Protein AF-A0A7V7MYG9-F1 (afdb_monomer)

Structure (mmCIF, N/CA/C/O backbone):
data_AF-A0A7V7MYG9-F1
#
_entry.id   AF-A0A7V7MYG9-F1
#
loop_
_atom_site.group_PDB
_atom_site.id
_atom_site.type_symbol
_atom_site.label_atom_id
_atom_site.label_alt_id
_atom_site.label_comp_id
_atom_site.label_asym_id
_atom_site.label_entity_id
_atom_site.label_seq_id
_atom_site.pdbx_PDB_ins_code
_atom_site.Cartn_x
_atom_site.Cartn_y
_atom_site.Cartn_z
_atom_site.occupancy
_atom_site.B_iso_or_equiv
_atom_site.auth_seq_id
_atom_site.auth_comp_id
_atom_site.auth_asym_id
_atom_site.auth_atom_id
_atom_site.pdbx_PDB_model_num
ATOM 1 N N . MET A 1 1 ? 1.393 0.698 0.475 1.00 90.31 1 MET A N 1
ATOM 2 C CA . MET A 1 1 ? 0.438 1.625 -0.166 1.00 90.31 1 MET A CA 1
ATOM 3 C C . MET A 1 1 ? 1.137 2.402 -1.272 1.00 90.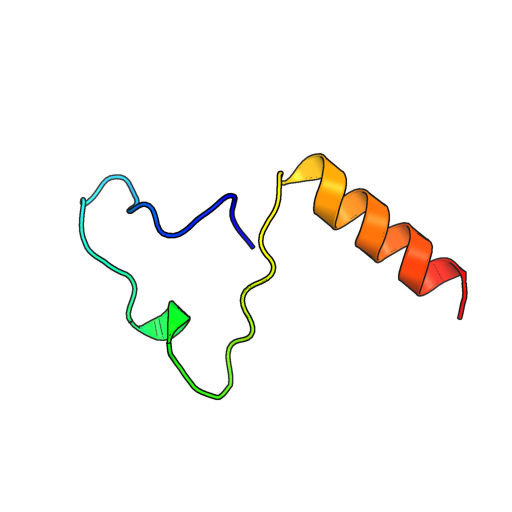31 1 MET A C 1
ATOM 5 O O . MET A 1 1 ? 2.270 2.811 -1.054 1.00 90.31 1 MET A O 1
ATOM 9 N N . LYS A 1 2 ? 0.536 2.531 -2.462 1.00 95.88 2 LYS A N 1
ATOM 10 C CA . LYS A 1 2 ? 1.108 3.274 -3.608 1.00 95.88 2 LYS A CA 1
ATOM 11 C C . LYS A 1 2 ? 0.059 3.500 -4.699 1.00 95.88 2 LYS A C 1
ATOM 13 O O . LYS A 1 2 ? -0.936 2.795 -4.739 1.00 95.88 2 LYS A O 1
ATOM 18 N N . ARG A 1 3 ? 0.321 4.391 -5.655 1.00 95.69 3 ARG A N 1
ATOM 19 C CA . ARG A 1 3 ? -0.627 4.695 -6.748 1.00 95.69 3 ARG A CA 1
ATOM 20 C C . ARG A 1 3 ? -0.822 3.562 -7.769 1.00 95.69 3 ARG A C 1
ATOM 22 O O . ARG A 1 3 ? -1.883 3.454 -8.361 1.00 95.69 3 ARG A O 1
ATOM 29 N N . GLY A 1 4 ? 0.179 2.706 -7.982 1.00 93.06 4 GLY A N 1
ATOM 30 C CA . GLY A 1 4 ? 0.128 1.641 -8.999 1.00 93.06 4 GLY A CA 1
ATOM 31 C C . GLY A 1 4 ? 1.301 0.670 -8.886 1.00 93.06 4 GLY A C 1
ATOM 32 O O . GLY A 1 4 ? 1.902 0.571 -7.826 1.00 93.06 4 GLY A O 1
ATOM 33 N N . LYS A 1 5 ? 1.692 -0.048 -9.945 1.00 91.81 5 LYS A N 1
ATOM 34 C CA . LYS A 1 5 ? 2.798 -1.037 -9.898 1.00 91.81 5 LYS A CA 1
ATOM 35 C C . LYS A 1 5 ? 4.198 -0.493 -10.237 1.00 91.81 5 LYS A C 1
ATOM 37 O O . LYS A 1 5 ? 5.144 -1.259 -10.178 1.00 91.81 5 LYS A O 1
ATOM 42 N N . GLY A 1 6 ? 4.355 0.817 -10.448 1.00 92.38 6 GLY A N 1
ATOM 43 C CA . GLY A 1 6 ? 5.641 1.435 -10.822 1.00 92.38 6 GLY A CA 1
ATOM 44 C C . GLY A 1 6 ? 6.807 1.195 -9.850 1.00 92.38 6 GLY A C 1
ATOM 45 O O . GLY A 1 6 ? 6.592 0.976 -8.653 1.00 92.38 6 GLY A O 1
ATOM 46 N N . ASN A 1 7 ? 8.028 1.247 -10.378 1.00 93.94 7 ASN A N 1
ATOM 47 C CA . ASN A 1 7 ? 9.261 0.986 -9.634 1.00 93.94 7 ASN A CA 1
ATOM 48 C C . ASN A 1 7 ? 9.778 2.248 -8.925 1.00 93.94 7 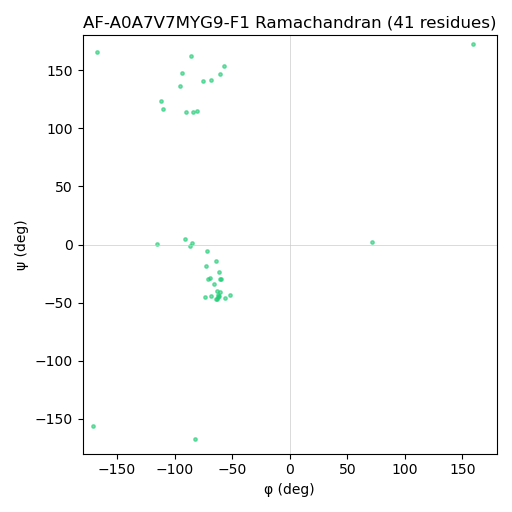ASN A C 1
ATOM 50 O O . ASN A 1 7 ? 9.361 3.365 -9.232 1.00 93.94 7 ASN A O 1
ATOM 54 N N . GLY A 1 8 ? 10.659 2.050 -7.941 1.00 92.94 8 GLY A N 1
ATOM 55 C CA . GLY A 1 8 ? 11.366 3.139 -7.261 1.00 92.94 8 GLY A CA 1
ATOM 56 C C . GLY A 1 8 ? 12.595 3.612 -8.040 1.00 92.94 8 GLY A C 1
ATOM 57 O O . GLY A 1 8 ? 12.808 3.215 -9.181 1.00 92.94 8 GLY A O 1
ATOM 58 N N . PHE A 1 9 ? 13.439 4.412 -7.387 1.00 95.88 9 PHE A N 1
ATOM 59 C CA . PHE A 1 9 ? 14.644 5.004 -7.984 1.00 95.88 9 PHE A CA 1
ATOM 60 C C . PHE A 1 9 ? 15.568 3.982 -8.666 1.00 95.88 9 PHE A C 1
ATOM 62 O O . PHE A 1 9 ? 16.007 4.198 -9.787 1.00 95.88 9 PHE A O 1
ATOM 69 N N . ALA A 1 10 ? 15.804 2.833 -8.025 1.00 96.12 10 ALA A N 1
ATOM 70 C CA . ALA A 1 10 ? 16.671 1.783 -8.560 1.00 96.12 10 ALA A CA 1
ATOM 71 C C . ALA A 1 10 ? 16.074 1.022 -9.763 1.00 96.12 10 ALA A C 1
ATOM 73 O O . ALA A 1 10 ? 16.734 0.153 -10.319 1.00 96.12 10 ALA A O 1
ATOM 74 N N . GLY A 1 11 ? 14.817 1.277 -10.142 1.00 95.81 11 GLY A N 1
ATOM 75 C CA . GLY A 1 11 ? 14.188 0.657 -11.311 1.00 95.81 11 GLY A CA 1
ATOM 76 C C . GLY A 1 11 ? 13.836 -0.829 -11.172 1.00 95.81 11 GLY A C 1
ATOM 77 O O . GLY A 1 11 ? 13.288 -1.399 -12.111 1.00 95.81 11 GLY A O 1
ATOM 78 N N . ILE A 1 12 ? 14.079 -1.453 -10.017 1.00 95.44 12 ILE A N 1
ATOM 79 C CA . ILE A 1 12 ? 13.811 -2.879 -9.765 1.00 95.44 12 ILE A CA 1
ATOM 80 C C . ILE A 1 12 ? 12.421 -3.071 -9.130 1.00 95.44 12 ILE A C 1
ATOM 82 O O . ILE A 1 12 ? 11.941 -2.223 -8.370 1.00 95.44 12 ILE A O 1
ATOM 86 N N . GLN A 1 13 ? 11.764 -4.193 -9.444 1.00 93.69 13 GLN A N 1
ATOM 87 C CA . GLN A 1 13 ? 10.497 -4.591 -8.825 1.00 93.69 13 GLN A CA 1
ATOM 88 C C . GLN A 1 13 ? 10.709 -5.135 -7.405 1.00 93.69 13 GLN A C 1
ATOM 90 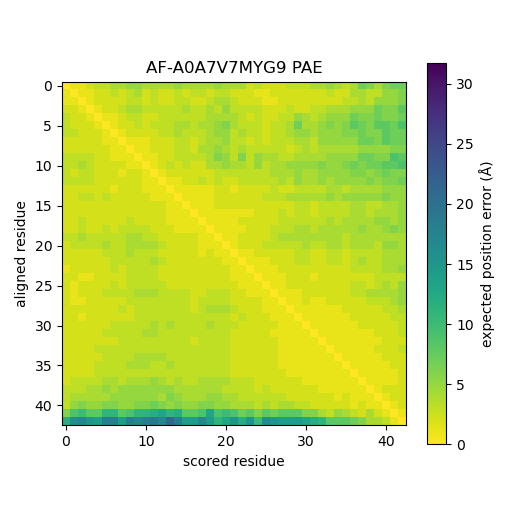O O . GLN A 1 13 ? 11.640 -5.892 -7.146 1.00 93.69 13 GLN A O 1
ATOM 95 N N . ASN A 1 14 ? 9.809 -4.792 -6.482 1.00 95.00 14 ASN A N 1
ATOM 96 C CA . ASN A 1 14 ? 9.859 -5.302 -5.113 1.00 95.00 14 ASN A CA 1
ATOM 97 C C . ASN A 1 14 ? 9.056 -6.608 -4.989 1.00 95.00 14 ASN A C 1
ATOM 99 O O . ASN A 1 14 ? 7.828 -6.591 -5.100 1.00 95.00 14 ASN A O 1
ATOM 103 N N . ALA A 1 15 ? 9.746 -7.718 -4.713 1.00 95.31 15 ALA A N 1
ATOM 104 C CA . ALA A 1 15 ? 9.144 -9.043 -4.545 1.00 95.31 15 ALA A CA 1
ATOM 105 C C . ALA A 1 15 ? 8.112 -9.103 -3.404 1.00 95.31 15 ALA A C 1
ATOM 107 O O . ALA A 1 15 ? 7.126 -9.831 -3.503 1.00 95.31 15 ALA A O 1
ATOM 108 N N . LEU A 1 16 ? 8.268 -8.280 -2.359 1.00 94.88 16 LEU A N 1
ATOM 109 C CA . LEU A 1 16 ? 7.330 -8.235 -1.234 1.00 94.88 16 LEU A CA 1
ATOM 110 C C . LEU A 1 16 ? 5.920 -7.826 -1.669 1.00 94.88 16 LEU A C 1
ATOM 112 O O . LEU A 1 16 ? 4.959 -8.176 -0.996 1.00 94.88 16 LEU A O 1
ATOM 116 N N . PHE A 1 17 ? 5.757 -7.115 -2.792 1.00 94.56 17 PHE A N 1
ATOM 117 C CA . PHE A 1 17 ? 4.436 -6.734 -3.311 1.00 94.56 17 PHE A CA 1
ATOM 118 C C . PHE A 1 17 ? 3.569 -7.927 -3.733 1.00 94.56 17 PHE A C 1
ATOM 120 O O . PHE A 1 17 ? 2.371 -7.740 -3.933 1.00 94.56 17 PHE A O 1
ATOM 127 N N . PHE A 1 18 ? 4.163 -9.113 -3.871 1.00 94.38 18 PHE A N 1
ATOM 128 C CA . PHE A 1 18 ? 3.500 -10.341 -4.309 1.00 94.38 18 PHE A CA 1
ATOM 129 C C . PHE A 1 18 ? 3.460 -11.422 -3.225 1.00 94.38 18 PHE A C 1
ATOM 131 O O . PHE A 1 18 ? 2.960 -12.508 -3.487 1.00 94.38 18 PHE A O 1
ATOM 138 N N . ALA A 1 19 ? 4.000 -11.151 -2.035 1.00 97.31 19 ALA A N 1
ATOM 139 C CA . ALA A 1 19 ? 3.963 -12.103 -0.934 1.00 97.31 19 ALA A CA 1
ATOM 140 C C . ALA A 1 19 ? 2.524 -12.284 -0.423 1.00 97.31 19 ALA A C 1
ATOM 142 O O . ALA A 1 19 ? 1.789 -11.304 -0.293 1.00 97.31 19 ALA A O 1
ATOM 143 N N . ASP A 1 20 ? 2.143 -13.512 -0.068 1.00 97.25 20 ASP A N 1
ATOM 144 C CA . ASP A 1 20 ? 0.774 -13.848 0.364 1.00 97.25 20 ASP A CA 1
ATOM 145 C C . ASP A 1 20 ? 0.324 -13.080 1.617 1.00 97.25 20 ASP A C 1
ATOM 147 O O . ASP A 1 20 ? -0.857 -12.776 1.801 1.00 97.25 20 ASP A O 1
ATOM 151 N N . ASN A 1 21 ? 1.275 -12.731 2.486 1.00 97.00 21 ASN A N 1
ATOM 152 C CA . ASN A 1 21 ? 1.032 -11.964 3.705 1.00 97.00 21 ASN A CA 1
ATOM 153 C C . ASN A 1 21 ? 1.008 -10.444 3.479 1.00 97.00 21 ASN A C 1
ATOM 155 O O . ASN A 1 21 ? 0.830 -9.690 4.437 1.00 97.00 21 ASN A O 1
ATOM 159 N N . ASN A 1 22 ? 1.178 -9.978 2.241 1.00 96.75 22 ASN A N 1
ATOM 160 C CA . ASN A 1 22 ? 1.149 -8.565 1.911 1.00 96.75 22 ASN A CA 1
ATOM 161 C C . ASN A 1 22 ? -0.082 -8.211 1.074 1.00 96.75 22 ASN A C 1
ATOM 163 O O . ASN A 1 22 ? -0.300 -8.721 -0.022 1.00 96.75 22 ASN A O 1
ATOM 167 N N . ARG A 1 23 ? -0.869 -7.253 1.567 1.00 95.50 23 ARG A N 1
ATOM 168 C CA . ARG A 1 23 ? -2.021 -6.707 0.846 1.00 95.50 23 ARG A CA 1
ATOM 169 C C . ARG A 1 23 ? -1.725 -5.283 0.412 1.00 95.50 23 ARG A C 1
ATOM 171 O O . ARG A 1 23 ? -1.555 -4.376 1.226 1.00 95.50 23 ARG A O 1
ATOM 178 N N . MET A 1 24 ? -1.690 -5.077 -0.899 1.00 95.88 24 MET A N 1
ATOM 179 C CA . MET A 1 24 ? -1.403 -3.771 -1.474 1.00 95.88 24 MET A CA 1
ATOM 180 C C . MET A 1 24 ? -2.646 -2.879 -1.469 1.00 95.88 24 MET A C 1
ATOM 182 O O . MET A 1 24 ? -3.607 -3.128 -2.189 1.00 95.88 24 MET A O 1
ATOM 186 N N . LEU A 1 25 ? -2.591 -1.789 -0.703 1.00 95.88 25 LEU A N 1
ATOM 187 C CA . LEU A 1 25 ? -3.552 -0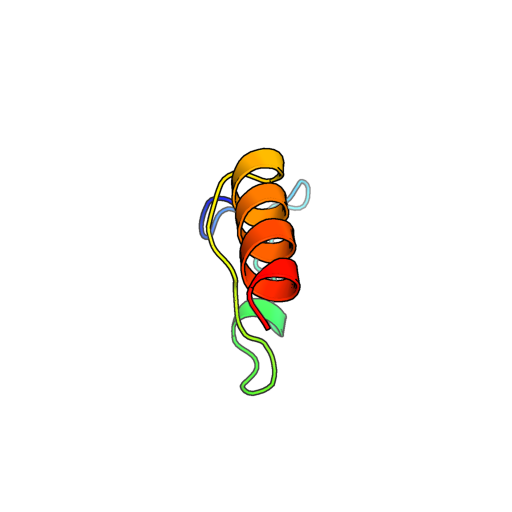.689 -0.797 1.00 95.88 25 LEU A CA 1
ATOM 188 C C . LEU A 1 25 ? -3.129 0.278 -1.914 1.00 95.88 25 LEU A C 1
ATOM 190 O O . LEU A 1 25 ? -2.078 0.925 -1.806 1.00 95.88 25 LEU A O 1
ATOM 194 N N . TYR A 1 26 ? -3.927 0.359 -2.980 1.00 95.62 26 TYR A N 1
ATOM 195 C CA . TYR A 1 26 ? -3.676 1.266 -4.100 1.00 95.62 26 TYR A CA 1
ATOM 196 C C . TYR A 1 26 ? -4.441 2.586 -3.960 1.00 95.62 26 TYR A C 1
ATOM 198 O O . TYR A 1 26 ? -5.621 2.587 -3.617 1.00 95.62 26 TYR A O 1
ATOM 206 N N . GLY A 1 27 ? -3.767 3.703 -4.237 1.00 94.94 27 GLY A N 1
ATOM 207 C CA . GLY A 1 27 ? -4.352 5.044 -4.180 1.00 94.94 27 GLY A CA 1
ATOM 208 C C . GLY A 1 27 ? -3.308 6.147 -4.041 1.00 94.94 27 GLY A C 1
ATOM 209 O O . GLY A 1 27 ? -2.114 5.867 -3.863 1.00 94.94 27 GLY A O 1
ATOM 210 N N . ASP A 1 28 ? -3.764 7.397 -4.133 1.00 96.94 28 ASP A N 1
ATOM 211 C CA . ASP A 1 28 ? -2.979 8.534 -3.660 1.00 96.94 28 ASP A CA 1
ATOM 212 C C . ASP A 1 28 ? -2.702 8.407 -2.155 1.00 96.94 28 ASP A C 1
ATOM 214 O O . ASP A 1 28 ? -3.502 7.838 -1.407 1.00 96.94 28 ASP A O 1
ATOM 218 N N . ALA A 1 29 ? -1.539 8.897 -1.726 1.00 95.06 29 ALA A N 1
ATOM 219 C CA . ALA A 1 29 ? -1.078 8.729 -0.360 1.00 95.06 29 ALA A CA 1
ATOM 220 C C . ALA A 1 29 ? -2.002 9.414 0.662 1.00 95.06 29 ALA A C 1
ATOM 222 O O . ALA A 1 29 ? -2.367 8.816 1.674 1.00 95.06 29 ALA A O 1
ATOM 223 N N . GLN A 1 30 ? -2.388 10.658 0.399 1.00 96.31 30 GLN A N 1
ATOM 224 C CA . GLN A 1 30 ? -3.171 11.450 1.337 1.00 96.31 30 GLN A CA 1
ATOM 225 C C . GLN A 1 30 ? -4.617 10.951 1.381 1.00 96.31 30 GLN A C 1
ATOM 227 O O . GLN A 1 30 ? -5.158 10.704 2.463 1.00 96.31 30 GLN A O 1
ATOM 232 N N . ASP A 1 31 ? -5.205 10.708 0.212 1.00 96.44 31 ASP A N 1
ATOM 233 C CA . A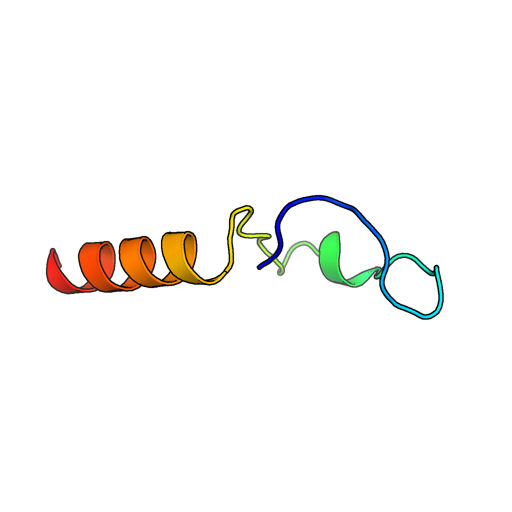SP A 1 31 ? -6.600 10.283 0.102 1.00 96.44 31 ASP A CA 1
ATOM 234 C C . ASP A 1 31 ? -6.844 8.911 0.740 1.00 96.44 31 ASP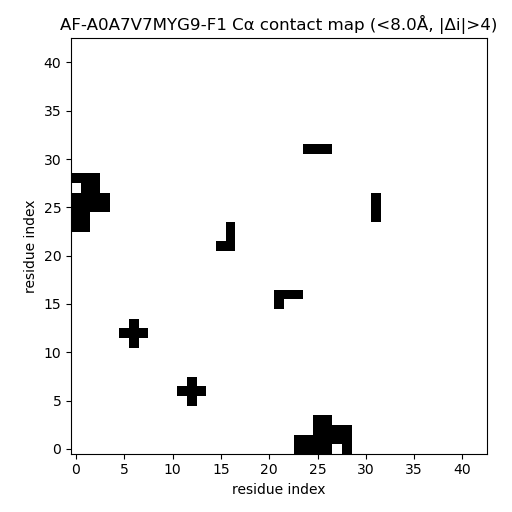 A C 1
ATOM 236 O O . ASP A 1 31 ? -7.795 8.732 1.506 1.00 96.44 31 ASP A O 1
ATOM 240 N N . ALA A 1 32 ? -5.990 7.918 0.461 1.00 95.75 32 ALA A N 1
ATOM 241 C CA . ALA A 1 32 ? -6.207 6.575 1.000 1.00 95.75 32 ALA A CA 1
ATOM 242 C C . ALA A 1 32 ? -5.953 6.496 2.516 1.00 95.75 32 ALA A C 1
ATOM 244 O O . ALA A 1 32 ? -6.643 5.730 3.192 1.00 95.75 32 ALA A O 1
ATOM 245 N N . ILE A 1 33 ? -5.060 7.323 3.077 1.00 96.25 33 ILE A N 1
ATOM 246 C CA . ILE A 1 33 ? -4.911 7.448 4.536 1.00 96.25 33 ILE A CA 1
ATOM 247 C C . ILE A 1 33 ? -6.155 8.107 5.141 1.00 96.25 33 ILE A C 1
ATOM 249 O O . ILE A 1 33 ? -6.682 7.608 6.135 1.00 96.25 33 ILE A O 1
ATOM 253 N N . GLY A 1 34 ? -6.670 9.179 4.530 1.00 96.94 34 GLY A N 1
ATOM 254 C CA . GLY A 1 34 ? -7.889 9.848 4.994 1.00 96.94 34 GLY A CA 1
ATOM 255 C C . GLY A 1 34 ? -9.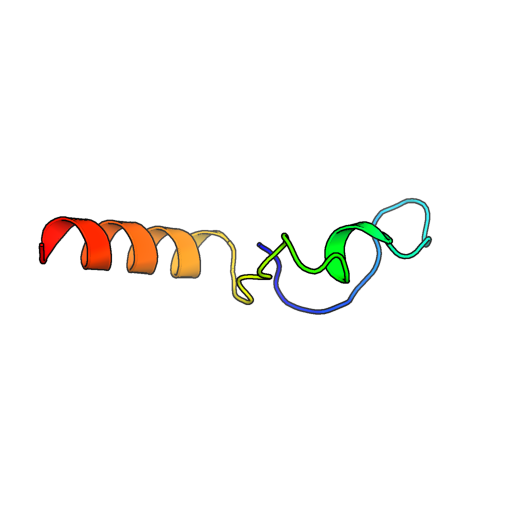083 8.894 5.079 1.00 96.94 34 GLY A C 1
ATOM 256 O O . GLY A 1 34 ? -9.761 8.828 6.107 1.00 96.94 34 GLY A O 1
ATOM 257 N N . ARG A 1 35 ? -9.280 8.076 4.039 1.00 95.50 35 ARG A N 1
ATOM 258 C CA . ARG A 1 35 ? -10.331 7.046 4.000 1.00 95.50 35 ARG A CA 1
ATOM 259 C C . ARG A 1 35 ? -10.138 5.968 5.066 1.00 95.50 35 ARG A C 1
ATOM 261 O O . ARG A 1 35 ? -11.116 5.544 5.677 1.00 95.50 35 ARG A O 1
ATOM 268 N N . LEU A 1 36 ? -8.898 5.540 5.311 1.00 95.44 36 LEU A N 1
ATOM 269 C CA . LEU A 1 36 ? -8.590 4.558 6.354 1.00 95.44 36 LEU A CA 1
ATOM 270 C C . LEU A 1 36 ? -8.955 5.094 7.746 1.00 95.44 36 LEU A C 1
ATOM 272 O O . LEU A 1 36 ? -9.607 4.400 8.521 1.00 95.44 36 LEU A O 1
ATOM 276 N N . ILE A 1 37 ? -8.588 6.346 8.039 1.00 96.88 37 ILE A N 1
ATOM 277 C CA . ILE A 1 37 ? -8.911 7.007 9.311 1.00 96.88 37 ILE A CA 1
ATOM 278 C C . ILE A 1 37 ? -10.427 7.121 9.496 1.00 96.88 37 ILE A C 1
ATOM 280 O O . ILE A 1 37 ? -10.932 6.856 10.584 1.00 96.88 37 ILE A O 1
ATOM 284 N N . GLN A 1 38 ? -11.164 7.509 8.453 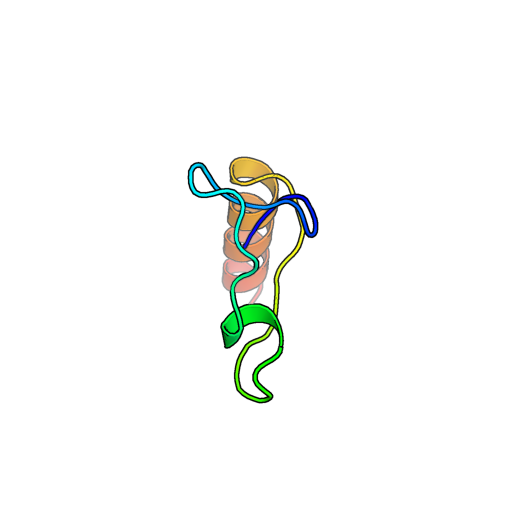1.00 97.25 38 GLN A N 1
ATOM 285 C CA . GLN A 1 38 ? -12.627 7.586 8.509 1.00 97.25 38 GLN A CA 1
ATOM 286 C C . GLN 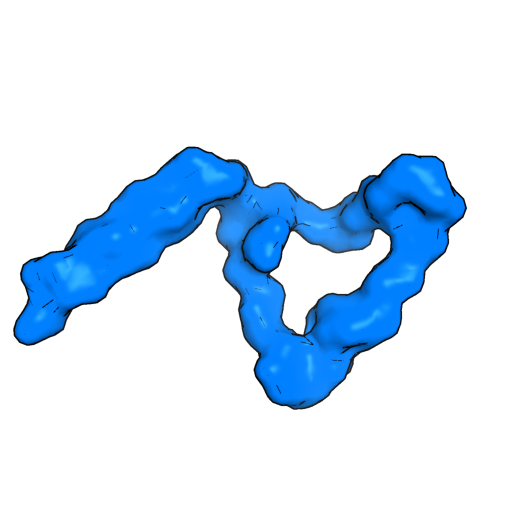A 1 38 ? -13.265 6.217 8.761 1.00 97.25 38 GLN A C 1
ATOM 288 O O . GLN A 1 38 ? -14.150 6.116 9.603 1.00 97.25 38 GLN A O 1
ATOM 293 N N . GLY A 1 39 ? -12.790 5.170 8.079 1.00 95.94 39 GLY A N 1
ATOM 294 C CA . GLY A 1 39 ? -13.280 3.806 8.276 1.00 95.94 39 GLY A CA 1
ATOM 295 C C . GLY A 1 39 ? -13.067 3.304 9.703 1.00 95.94 39 GLY A C 1
ATOM 296 O O . GLY A 1 39 ? -13.972 2.710 10.272 1.00 95.94 39 GLY A O 1
ATOM 297 N N . LEU A 1 40 ? -11.911 3.603 10.306 1.00 96.44 40 LEU A N 1
ATOM 298 C CA . LEU A 1 40 ? -11.625 3.240 11.698 1.00 96.44 40 LEU A CA 1
ATOM 299 C C . LEU A 1 40 ? -12.517 3.969 12.707 1.00 96.44 40 LEU A C 1
ATOM 301 O O . LEU A 1 40 ? -12.858 3.391 13.727 1.00 96.44 40 LEU A O 1
ATOM 305 N N . LYS A 1 41 ? -12.897 5.223 12.437 1.00 96.19 41 LYS A N 1
ATOM 306 C CA . LYS A 1 41 ? -13.793 6.000 13.312 1.00 96.19 41 LYS A CA 1
ATOM 307 C C . LYS A 1 41 ? -15.252 5.541 13.264 1.00 96.19 41 LYS A C 1
ATOM 309 O O . LYS A 1 41 ? -16.026 5.941 14.124 1.00 96.19 41 LYS A O 1
ATOM 314 N N . ALA A 1 42 ? -15.640 4.803 12.226 1.00 91.06 42 ALA A N 1
ATOM 315 C CA . ALA A 1 42 ? -17.000 4.303 12.044 1.00 91.06 42 ALA A CA 1
ATOM 316 C C . ALA A 1 42 ? -17.248 2.953 12.746 1.00 91.06 42 ALA A C 1
ATOM 318 O O . ALA A 1 42 ? -18.359 2.430 12.663 1.00 91.06 42 ALA A O 1
ATOM 319 N N . VAL A 1 43 ? -16.215 2.398 13.389 1.00 75.50 43 VAL A N 1
ATOM 320 C CA . VAL A 1 43 ? -16.248 1.196 14.235 1.00 75.50 43 VAL A CA 1
ATOM 321 C C . VAL A 1 43 ? -16.307 1.628 15.694 1.00 75.50 43 VAL A C 1
ATOM 323 O O . VAL A 1 43 ? -17.100 1.016 16.439 1.00 75.50 43 VAL A O 1
#

Solvent-accessible surface area (backbone atoms only — not comparable to full-atom values): 2893 Å² total; per-residue (Å²): 113,40,73,67,88,78,60,59,93,88,67,56,83,67,69,64,74,72,37,93,90,45,83,82,51,72,32,58,72,68,61,50,50,53,52,49,56,53,58,62,72,76,109

Foldseek 3Di:
DEQDQADDPVRDGDPLCVDPPDDDDHDDPVVSVVVVVVVVVVD

Radius of gyration: 12.94 Å; Cα contacts (8 Å, |Δi|>4): 29; chains: 1; bounding box: 34×25×26 Å

Sequence (43 aa):
MKRGKGNGFAGIQNALFFADNNRMLYGDAQDAIGRLIQGLKAV

Nearest PDB structures (foldseek):
  1pt9-assembly1_A  TM=9.401E-01  e=2.994E-01  Homo sapiens
  1d4o-assembly1_A  TM=9.220E-01  e=3.718E-01  Bos taurus

pLDDT: mean 94.82, std 3.39, range [75.5, 97.31]

Mean predicted aligned error: 3.08 Å

Secondary structure (DSSP, 8-state):
-BSSS---TT----GGGG-TT----BS-HHHHHHHHHHHHHT-